Protein AF-A0A8X7C975-F1 (afdb_monomer_lite)

Foldseek 3Di:
DPDVCPVVVVVVVVVVVPDDDPVVVVVVVVVVVVVVVVVVVCVVVVVVVVVVLVVVLVVLVVVDPPVVSVCVNVVHDDDDDDDPDDDDDDDDDVCPVVVVVVDDPVRVPPPPVPD

Secondary structure (DSSP, 8-state):
--SSHHHHHHHHHHHHTS---THHHHHHHHHHHHHHHHHHHHHHHHHHHHHHHHHHHHHHHHHS-HHHHHHHHTT---PPPP-S---------TTHHHHHTTS-HHHHHHTTS--

InterPro domains:
  IPR001054 Adenylyl cyclase class-3/4/guanylyl cyclase [PF00211] (79-108)
  IPR001054 Adenylyl cyclase class-3/4/guanylyl cyclase [PS50125] (87-115)
  IPR011645 Haem NO binding associated [PF07701] (28-72)
  IPR029787 Nucleotide cyclase [G3DSA:3.30.70.1230] (74-111)
  IPR029787 Nucleotide cyclase [SSF55073] (73-109)
  IPR050401 Cyclic nucleotide synthase [PTHR11920] (20-108)

Structure (mmCIF, N/CA/C/O backbone):
data_AF-A0A8X7C975-F1
#
_entry.id   AF-A0A8X7C975-F1
#
loop_
_atom_site.group_PDB
_atom_site.id
_atom_site.type_symbol
_atom_site.label_atom_id
_atom_site.label_alt_id
_atom_site.label_comp_id
_atom_site.label_asym_id
_atom_site.label_entity_id
_atom_site.label_seq_id
_atom_site.pdbx_PDB_ins_code
_atom_site.Cartn_x
_atom_site.Cartn_y
_atom_site.Cartn_z
_atom_site.occupancy
_atom_site.B_iso_or_equiv
_atom_site.auth_seq_id
_atom_site.auth_comp_id
_atom_site.auth_asym_id
_atom_site.auth_atom_id
_atom_site.pdbx_PDB_model_num
ATOM 1 N N . MET A 1 1 ? 23.001 -15.167 -10.856 1.00 40.62 1 MET A N 1
ATOM 2 C CA . MET A 1 1 ? 23.321 -14.130 -11.862 1.00 40.62 1 MET A CA 1
ATOM 3 C C . MET A 1 1 ? 23.741 -14.805 -13.173 1.00 40.62 1 MET A C 1
ATOM 5 O O . MET A 1 1 ? 24.927 -14.958 -13.401 1.00 40.62 1 MET A O 1
ATOM 9 N N . SER A 1 2 ? 22.806 -15.340 -13.981 1.00 42.03 2 SER A N 1
ATOM 10 C CA . SER A 1 2 ? 23.174 -16.009 -15.258 1.00 42.03 2 SER A CA 1
ATOM 11 C C . SER A 1 2 ? 22.018 -16.263 -16.255 1.00 42.03 2 SER A C 1
ATOM 13 O O . SER A 1 2 ? 22.138 -17.110 -17.128 1.00 42.03 2 SER A O 1
ATOM 15 N N . ILE A 1 3 ? 20.873 -15.569 -16.146 1.00 43.75 3 ILE A N 1
ATOM 16 C CA . ILE A 1 3 ? 19.695 -15.874 -16.998 1.00 43.75 3 ILE A CA 1
ATOM 17 C C . ILE A 1 3 ? 19.377 -14.745 -18.003 1.00 43.75 3 ILE A C 1
ATOM 19 O O . ILE A 1 3 ? 18.716 -14.987 -19.008 1.00 43.75 3 ILE A O 1
ATOM 23 N N . ARG A 1 4 ? 19.908 -13.524 -17.814 1.00 56.28 4 ARG A N 1
ATOM 24 C CA . ARG A 1 4 ? 19.568 -12.359 -18.661 1.00 56.28 4 ARG A CA 1
ATOM 25 C C . ARG A 1 4 ? 20.154 -12.393 -20.082 1.00 56.28 4 ARG A C 1
ATOM 27 O O . ARG A 1 4 ? 19.538 -11.844 -20.987 1.00 56.28 4 ARG A O 1
ATOM 34 N N . TYR A 1 5 ? 21.269 -13.090 -20.316 1.00 50.78 5 TYR A N 1
ATOM 35 C CA . TYR A 1 5 ? 21.913 -13.111 -21.639 1.00 50.78 5 TYR A CA 1
ATOM 36 C C . TYR A 1 5 ? 21.148 -13.942 -22.683 1.00 50.78 5 TYR A C 1
ATOM 38 O O . TYR A 1 5 ? 21.083 -13.552 -23.844 1.00 50.78 5 TYR A O 1
ATOM 46 N N . TYR A 1 6 ? 20.489 -15.037 -22.291 1.00 49.25 6 TYR A N 1
ATOM 47 C CA . TYR A 1 6 ? 19.912 -15.990 -23.252 1.00 49.25 6 TYR A CA 1
ATOM 48 C C . TYR A 1 6 ? 18.684 -15.483 -24.022 1.00 49.25 6 TYR A C 1
ATOM 50 O O . TYR A 1 6 ? 18.356 -16.049 -25.061 1.00 49.25 6 TYR A O 1
ATOM 58 N N . LYS A 1 7 ? 18.009 -14.422 -23.557 1.00 53.06 7 LYS A N 1
ATOM 59 C CA . LYS A 1 7 ? 16.866 -13.839 -24.285 1.00 53.06 7 LYS A CA 1
ATOM 60 C C . LYS A 1 7 ? 17.274 -12.801 -25.327 1.00 53.06 7 LYS A C 1
ATOM 62 O O . LYS A 1 7 ? 16.592 -12.663 -26.335 1.00 53.06 7 LYS A O 1
ATOM 67 N N . PHE A 1 8 ? 18.369 -12.089 -25.087 1.00 53.00 8 PHE A N 1
ATOM 68 C CA . PHE A 1 8 ? 18.816 -10.994 -25.948 1.00 53.00 8 PHE A CA 1
ATOM 69 C C . PHE A 1 8 ? 19.857 -11.457 -26.980 1.00 53.00 8 PHE A C 1
ATOM 71 O O . PHE A 1 8 ? 19.875 -10.977 -28.110 1.00 53.00 8 PHE A O 1
ATOM 78 N N . PHE A 1 9 ? 20.666 -12.461 -26.620 1.00 54.94 9 PHE A N 1
ATOM 79 C CA . PHE A 1 9 ? 21.728 -13.026 -27.455 1.00 54.94 9 PHE A CA 1
ATOM 80 C C . PHE A 1 9 ? 21.271 -13.513 -28.847 1.00 54.94 9 PHE A C 1
ATOM 82 O O . PHE A 1 9 ? 21.903 -13.115 -29.822 1.00 54.94 9 PHE A O 1
ATOM 89 N N . PRO A 1 10 ? 20.176 -14.288 -29.015 1.00 59.94 10 PRO A N 1
ATOM 90 C CA . PRO A 1 10 ? 19.772 -14.747 -30.348 1.00 59.94 10 PRO A CA 1
ATOM 91 C C . PRO A 1 10 ? 19.245 -13.617 -31.249 1.00 59.94 10 PRO A C 1
ATOM 93 O O . PRO A 1 10 ? 19.490 -13.639 -32.452 1.00 59.94 10 PRO A O 1
ATOM 96 N N . PHE A 1 11 ? 18.575 -12.605 -30.684 1.00 63.41 11 PHE A N 1
ATOM 97 C CA . PHE A 1 11 ? 18.086 -11.445 -31.444 1.00 63.41 11 PHE A CA 1
ATOM 98 C C . PHE A 1 11 ? 19.246 -10.581 -31.957 1.00 63.41 11 PHE A C 1
ATOM 100 O O . PHE A 1 11 ? 19.239 -10.121 -33.096 1.00 63.41 11 PHE A O 1
ATOM 107 N N . PHE A 1 12 ? 20.276 -10.409 -31.129 1.00 59.69 12 PHE A N 1
ATOM 108 C CA . PHE A 1 12 ? 21.452 -9.614 -31.466 1.00 59.69 12 PHE A CA 1
ATOM 109 C C . PHE A 1 12 ? 22.403 -10.348 -32.428 1.00 59.69 12 PHE A C 1
ATOM 111 O O . PHE A 1 12 ? 22.952 -9.732 -33.340 1.00 59.69 12 PHE A O 1
ATOM 118 N N . SER A 1 13 ? 22.553 -11.672 -32.285 1.00 61.34 13 SER A N 1
ATOM 119 C CA . SER A 1 13 ? 23.306 -12.511 -33.231 1.00 61.34 13 SER A CA 1
ATOM 120 C C . SER A 1 13 ? 22.706 -12.502 -34.637 1.00 61.34 13 SER A C 1
ATOM 122 O O . SER A 1 13 ? 23.467 -12.486 -35.596 1.00 61.34 13 SER A O 1
ATOM 124 N N . PHE A 1 14 ? 21.375 -12.444 -34.761 1.00 64.75 14 PHE A N 1
ATOM 125 C CA . PHE A 1 14 ? 20.691 -12.343 -36.055 1.00 64.75 14 PHE A CA 1
ATOM 126 C C . PHE A 1 14 ? 21.006 -11.030 -36.793 1.00 64.75 14 PHE A C 1
ATOM 128 O O . PHE A 1 14 ? 21.216 -11.029 -38.001 1.00 64.75 14 PHE A O 1
ATOM 135 N N . PHE A 1 15 ? 21.098 -9.906 -36.075 1.00 60.66 15 PHE A N 1
ATOM 136 C CA . PHE A 1 15 ? 21.444 -8.609 -36.674 1.00 60.66 15 PHE A CA 1
ATOM 137 C C . PHE A 1 15 ? 22.928 -8.475 -37.040 1.00 60.66 15 PHE A C 1
ATOM 139 O O . PHE A 1 15 ? 23.268 -7.698 -37.929 1.00 60.66 15 PHE A O 1
ATOM 146 N N . ARG A 1 16 ? 23.812 -9.234 -36.381 1.00 62.66 16 ARG A N 1
ATOM 147 C CA . ARG A 1 16 ? 25.264 -9.202 -36.620 1.00 62.66 16 ARG A CA 1
ATOM 148 C C . ARG A 1 16 ? 25.678 -9.825 -37.958 1.00 62.66 16 ARG A C 1
ATOM 150 O O . ARG A 1 16 ? 26.779 -9.567 -38.424 1.00 62.66 16 ARG A O 1
ATOM 157 N N . GLU A 1 17 ? 24.817 -10.646 -38.556 1.00 62.53 17 GLU A N 1
ATOM 158 C CA . GLU A 1 17 ? 25.075 -11.322 -39.835 1.00 62.53 17 GLU A CA 1
ATOM 159 C C . GLU A 1 17 ? 24.902 -10.383 -41.051 1.00 62.53 17 GLU A C 1
ATOM 161 O O . GLU A 1 17 ? 25.247 -10.739 -42.175 1.00 62.53 17 GLU A O 1
ATOM 166 N N . ILE A 1 18 ? 24.438 -9.147 -40.829 1.00 61.28 18 ILE A N 1
ATOM 167 C CA . ILE A 1 18 ? 24.378 -8.079 -41.834 1.00 61.28 18 ILE A CA 1
ATOM 168 C C . ILE A 1 18 ? 25.661 -7.223 -41.710 1.00 61.28 18 ILE A C 1
ATOM 170 O O . ILE A 1 18 ? 25.741 -6.337 -40.861 1.00 61.28 18 ILE A O 1
ATOM 174 N N . GLU A 1 19 ? 26.687 -7.505 -42.527 1.00 56.94 19 GLU A N 1
ATOM 175 C CA . GLU A 1 19 ? 27.918 -6.686 -42.649 1.00 56.94 19 GLU A CA 1
ATOM 176 C C . GLU A 1 19 ? 27.600 -5.227 -43.048 1.00 56.94 19 GLU A C 1
ATOM 178 O O . GLU A 1 19 ? 26.655 -4.980 -43.792 1.00 56.94 19 GLU A O 1
ATOM 183 N N . SER A 1 20 ? 28.369 -4.180 -42.737 1.00 64.00 20 SER A N 1
ATOM 184 C CA . SER A 1 20 ? 29.475 -3.913 -41.807 1.00 64.00 20 SER A CA 1
ATOM 185 C C . SER A 1 20 ? 29.677 -2.395 -41.822 1.00 64.00 20 SER A C 1
ATOM 187 O O . SER A 1 20 ? 29.602 -1.763 -42.877 1.00 64.00 20 SER A O 1
ATOM 189 N N . GLY A 1 21 ? 30.032 -1.812 -40.681 1.00 54.97 21 GLY A N 1
ATOM 190 C CA . GLY A 1 21 ? 30.672 -0.500 -40.640 1.00 54.97 21 GLY A CA 1
ATOM 191 C C . GLY A 1 21 ? 30.180 0.335 -39.478 1.00 54.97 21 GLY A C 1
ATOM 192 O O . GLY A 1 21 ? 28.994 0.643 -39.442 1.00 54.97 21 GLY A O 1
ATOM 193 N N . ASN A 1 22 ? 31.117 0.685 -38.585 1.00 69.81 22 ASN A N 1
ATOM 194 C CA . ASN A 1 22 ? 31.172 1.694 -37.504 1.00 69.81 22 ASN A CA 1
ATOM 195 C C . ASN A 1 22 ? 29.880 2.435 -37.078 1.00 69.81 22 ASN A C 1
ATOM 197 O O . ASN A 1 22 ? 29.688 2.717 -35.900 1.00 69.81 22 ASN A O 1
ATOM 201 N N . ILE A 1 23 ? 29.004 2.779 -38.017 1.00 75.38 23 ILE A N 1
ATOM 202 C CA . ILE A 1 23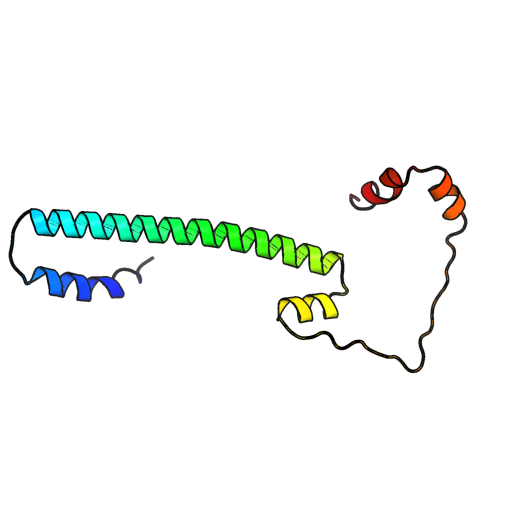 ? 27.659 3.323 -37.830 1.00 75.38 23 ILE A CA 1
ATOM 203 C C . ILE A 1 23 ? 26.729 2.319 -37.130 1.00 75.38 23 ILE A C 1
ATOM 205 O O . ILE A 1 23 ? 26.043 2.713 -36.187 1.00 75.38 23 ILE A O 1
ATOM 209 N N . LEU A 1 24 ? 26.703 1.042 -37.545 1.00 77.69 24 LEU A N 1
ATOM 210 C CA . LEU A 1 24 ? 25.835 0.039 -36.909 1.00 77.69 24 LEU A CA 1
ATOM 211 C C . LEU A 1 24 ? 26.291 -0.238 -35.476 1.00 77.69 24 LEU A C 1
ATOM 213 O O . LEU A 1 24 ? 25.466 -0.231 -34.574 1.00 77.69 24 LEU A O 1
ATOM 217 N N . ASP A 1 25 ? 27.596 -0.374 -35.241 1.00 79.06 25 ASP A N 1
ATOM 218 C CA . ASP A 1 25 ? 28.139 -0.547 -33.889 1.00 79.06 25 ASP A CA 1
ATOM 219 C C . ASP A 1 25 ? 27.839 0.664 -32.996 1.00 79.06 25 ASP A C 1
ATOM 221 O O . ASP A 1 25 ? 27.481 0.507 -31.830 1.00 79.06 25 ASP A O 1
ATOM 225 N N . ASN A 1 26 ? 27.907 1.884 -33.546 1.00 83.06 26 ASN A N 1
ATOM 226 C CA . ASN A 1 26 ? 27.508 3.088 -32.820 1.00 83.06 26 ASN A CA 1
ATOM 227 C C . ASN A 1 26 ? 26.009 3.088 -32.489 1.00 83.06 26 ASN A C 1
ATOM 229 O O . ASN A 1 26 ? 25.632 3.439 -31.372 1.00 83.06 26 ASN A O 1
ATOM 233 N N . LEU A 1 27 ? 25.155 2.680 -33.431 1.00 82.94 27 LEU A N 1
ATOM 234 C CA . LEU A 1 27 ? 23.712 2.579 -33.223 1.00 82.94 27 LEU A CA 1
ATOM 235 C C . LEU A 1 27 ? 23.368 1.498 -32.195 1.00 82.94 27 LEU A C 1
ATOM 237 O O . LEU A 1 27 ? 22.578 1.755 -31.293 1.00 82.94 27 LEU A O 1
ATOM 241 N N . LEU A 1 28 ? 23.986 0.324 -32.291 1.00 82.25 28 LEU A N 1
ATOM 242 C CA . LEU A 1 28 ? 23.799 -0.780 -31.357 1.00 82.25 28 LEU A CA 1
ATOM 243 C C . LEU A 1 28 ? 24.266 -0.396 -29.954 1.00 82.25 28 LEU A C 1
ATOM 245 O O . LEU A 1 28 ? 23.525 -0.596 -28.998 1.00 82.25 28 LEU A O 1
ATOM 249 N N . SER A 1 29 ? 25.433 0.243 -29.836 1.00 82.75 29 SER A N 1
ATOM 250 C CA . SER A 1 29 ? 25.938 0.762 -28.562 1.00 82.75 29 SER A CA 1
ATOM 251 C C . SER A 1 29 ? 24.997 1.813 -27.964 1.00 82.75 29 SER A C 1
ATOM 253 O O . SER A 1 29 ? 24.703 1.774 -26.770 1.00 82.75 29 SER A O 1
ATOM 255 N N . ARG A 1 30 ? 24.442 2.713 -28.788 1.00 85.56 30 ARG A N 1
ATOM 256 C CA . ARG A 1 30 ? 23.422 3.673 -28.337 1.00 85.56 30 ARG A CA 1
ATOM 257 C C . ARG A 1 30 ? 22.140 2.978 -27.897 1.00 85.56 30 ARG A C 1
ATOM 259 O O . ARG A 1 30 ? 21.594 3.340 -26.863 1.00 85.56 30 ARG A O 1
A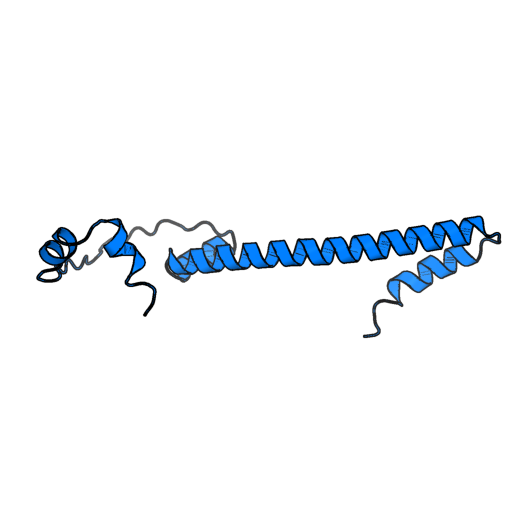TOM 266 N N . MET A 1 31 ? 21.651 1.991 -28.645 1.00 83.69 31 MET A N 1
ATOM 267 C CA . MET A 1 31 ? 20.445 1.239 -28.286 1.00 83.69 31 MET A CA 1
ATOM 268 C C . MET A 1 31 ? 20.632 0.443 -26.998 1.00 83.69 31 MET A C 1
ATOM 270 O O . MET A 1 31 ? 19.732 0.425 -26.165 1.00 83.69 31 MET A O 1
ATOM 274 N N . GLU A 1 32 ? 21.800 -0.161 -26.801 1.00 83.88 32 GLU A N 1
ATOM 275 C CA . GLU A 1 32 ? 22.161 -0.838 -25.561 1.00 83.88 32 GLU A CA 1
ATOM 276 C C . GLU A 1 32 ? 22.220 0.153 -24.392 1.00 83.88 32 GLU A C 1
ATOM 278 O O . GLU A 1 32 ? 21.657 -0.112 -23.332 1.00 83.88 32 GLU A O 1
ATOM 283 N N . GLN A 1 33 ? 22.808 1.339 -24.583 1.00 86.56 33 GLN A N 1
ATOM 284 C CA . GLN A 1 33 ? 22.769 2.404 -23.577 1.00 86.56 33 GLN A CA 1
ATOM 285 C C . GLN A 1 33 ? 21.337 2.845 -23.259 1.00 86.56 33 GLN A C 1
ATOM 287 O O . GLN A 1 33 ? 20.993 2.984 -22.089 1.00 86.56 33 GLN A O 1
ATOM 292 N N . TYR A 1 34 ? 20.480 3.030 -24.267 1.00 86.62 34 TYR A N 1
ATOM 293 C CA . TYR A 1 34 ? 19.075 3.372 -24.042 1.00 86.62 34 TYR A CA 1
ATOM 294 C C . TYR A 1 34 ? 18.325 2.266 -23.301 1.00 86.62 34 TYR A C 1
ATOM 296 O O . TYR A 1 34 ? 17.575 2.578 -22.382 1.00 86.62 34 TYR A O 1
ATOM 304 N N . ALA A 1 35 ? 18.539 0.998 -23.657 1.00 82.69 35 ALA A N 1
ATOM 305 C CA . ALA A 1 35 ? 17.914 -0.137 -22.988 1.00 82.69 35 ALA A CA 1
ATOM 306 C C . ALA A 1 35 ? 18.324 -0.211 -21.509 1.00 82.69 35 ALA A C 1
ATOM 308 O O . ALA A 1 35 ? 17.454 -0.303 -20.649 1.00 82.69 35 ALA A O 1
ATOM 309 N N . ASN A 1 36 ? 19.621 -0.078 -21.212 1.00 84.31 36 ASN A N 1
ATOM 310 C CA . ASN A 1 36 ? 20.132 -0.075 -19.839 1.00 84.31 36 ASN A CA 1
ATOM 311 C C . ASN A 1 36 ? 19.622 1.128 -19.031 1.00 84.31 36 ASN A C 1
ATOM 313 O O . ASN A 1 36 ? 19.185 0.974 -17.893 1.00 84.31 36 ASN A O 1
ATOM 317 N N . ASN A 1 37 ? 19.634 2.328 -19.618 1.00 89.31 37 ASN A N 1
ATOM 318 C CA . ASN A 1 37 ? 19.126 3.529 -18.954 1.00 89.31 37 ASN A CA 1
ATOM 319 C C . ASN A 1 37 ? 17.622 3.424 -18.677 1.00 89.31 37 ASN A C 1
ATOM 321 O O . ASN A 1 37 ? 17.159 3.845 -17.621 1.00 89.31 37 ASN A O 1
ATOM 325 N N . LEU A 1 38 ? 16.856 2.861 -19.614 1.00 88.06 38 LEU A N 1
ATOM 326 C CA . LEU A 1 38 ? 15.422 2.664 -19.444 1.00 88.06 38 LEU A CA 1
ATOM 327 C C . LEU A 1 38 ? 15.131 1.599 -18.382 1.00 88.06 38 LEU A C 1
ATOM 329 O O . LEU A 1 38 ? 14.233 1.806 -17.575 1.00 88.06 38 LEU A O 1
ATOM 333 N N . GLU A 1 39 ? 15.896 0.504 -18.346 1.00 87.19 39 GLU A N 1
ATOM 334 C CA . GLU A 1 39 ? 15.794 -0.515 -17.292 1.00 87.19 39 GLU A CA 1
ATOM 335 C C . GLU A 1 39 ? 16.073 0.109 -15.920 1.00 87.19 39 GLU A C 1
ATOM 337 O O . GLU A 1 39 ? 15.237 -0.003 -15.027 1.00 87.19 39 GLU A O 1
ATOM 342 N N . SER A 1 40 ? 17.163 0.872 -15.787 1.00 88.25 40 SER A N 1
ATOM 343 C CA . SER A 1 40 ? 17.496 1.579 -14.545 1.00 88.25 40 SER A CA 1
ATOM 344 C C . SER A 1 40 ? 16.402 2.563 -14.122 1.00 88.25 40 SER A C 1
ATOM 346 O O . SER A 1 40 ? 16.068 2.638 -12.942 1.00 88.25 40 SER A O 1
ATOM 348 N N . LEU A 1 41 ? 15.825 3.307 -15.070 1.00 89.88 41 LEU A N 1
ATOM 349 C CA . LEU A 1 41 ? 14.742 4.248 -14.785 1.00 89.88 41 LEU A CA 1
ATOM 350 C C . LEU A 1 41 ? 13.458 3.524 -14.362 1.00 89.88 41 LEU A C 1
ATOM 352 O O . LEU A 1 41 ? 12.753 3.982 -13.467 1.00 89.88 41 LEU A O 1
ATOM 356 N N . VAL A 1 42 ? 13.133 2.395 -14.993 1.00 92.00 42 VAL A N 1
ATOM 357 C CA . VAL A 1 42 ? 11.980 1.575 -14.605 1.00 92.00 42 VAL A CA 1
ATOM 358 C C . VAL A 1 42 ? 12.184 0.994 -13.209 1.00 92.00 42 VAL A C 1
ATOM 360 O O . VAL A 1 42 ? 11.244 1.022 -12.417 1.00 92.00 42 VAL A O 1
ATOM 363 N N . GLU A 1 43 ? 13.383 0.506 -12.886 1.00 88.88 43 GLU A N 1
ATOM 364 C CA . GLU A 1 43 ? 13.716 0.003 -11.550 1.00 88.88 43 GLU A CA 1
ATOM 365 C C . GLU A 1 43 ? 13.539 1.090 -10.480 1.00 88.88 43 GLU A C 1
ATOM 367 O O . GLU A 1 43 ? 12.833 0.857 -9.498 1.00 88.88 43 GLU A O 1
ATOM 372 N N . GLU A 1 44 ? 14.083 2.291 -10.702 1.00 89.94 44 GLU A N 1
ATOM 373 C CA . GLU A 1 44 ? 13.947 3.440 -9.794 1.00 89.94 44 GLU A CA 1
ATOM 374 C C . GLU A 1 44 ? 12.474 3.814 -9.569 1.00 89.94 44 GLU A C 1
ATOM 376 O O . GLU A 1 44 ? 11.983 3.830 -8.440 1.00 89.94 44 GLU A O 1
ATOM 381 N N . ARG A 1 45 ? 11.717 4.021 -10.653 1.00 87.94 45 ARG A N 1
ATOM 382 C CA . ARG A 1 45 ? 10.297 4.399 -10.569 1.00 87.94 45 ARG A CA 1
ATOM 383 C C . ARG A 1 45 ? 9.438 3.320 -9.922 1.00 87.94 45 ARG A C 1
ATOM 385 O O . ARG A 1 45 ? 8.469 3.632 -9.230 1.00 87.94 45 ARG A O 1
ATOM 392 N N . THR A 1 46 ? 9.769 2.053 -10.157 1.00 89.56 46 THR A N 1
ATOM 393 C CA . THR A 1 46 ? 9.066 0.928 -9.534 1.00 89.56 46 THR A CA 1
ATOM 394 C C . THR A 1 46 ? 9.364 0.872 -8.038 1.00 89.56 46 THR A C 1
ATOM 396 O O . THR A 1 46 ? 8.450 0.600 -7.262 1.00 89.56 46 THR A O 1
ATOM 399 N N . ALA A 1 47 ? 10.597 1.166 -7.617 1.00 90.62 47 ALA A N 1
ATOM 400 C CA . ALA A 1 47 ? 10.960 1.230 -6.206 1.00 90.62 47 ALA A CA 1
ATOM 401 C C . ALA A 1 47 ? 10.179 2.330 -5.466 1.00 90.62 47 ALA A C 1
ATOM 403 O O . ALA A 1 47 ? 9.542 2.033 -4.453 1.00 90.62 47 ALA A O 1
ATOM 404 N N . ASP A 1 48 ? 10.128 3.546 -6.020 1.00 88.88 48 ASP A N 1
ATOM 405 C CA . ASP A 1 48 ? 9.359 4.664 -5.450 1.00 88.88 48 ASP A CA 1
ATOM 406 C C . ASP A 1 48 ? 7.871 4.317 -5.314 1.00 88.88 48 ASP A C 1
ATOM 408 O O . ASP A 1 48 ? 7.251 4.508 -4.264 1.00 88.88 48 ASP A O 1
ATOM 412 N N . TYR A 1 49 ? 7.289 3.749 -6.375 1.00 89.56 49 TYR A N 1
ATOM 413 C CA . TYR A 1 49 ? 5.893 3.323 -6.375 1.00 89.56 49 TYR A CA 1
ATOM 414 C C . TYR A 1 49 ? 5.613 2.266 -5.299 1.00 89.56 49 TYR A C 1
ATOM 416 O O . TYR A 1 49 ? 4.594 2.336 -4.607 1.00 89.56 49 TYR A O 1
ATOM 424 N N . LEU A 1 50 ? 6.504 1.282 -5.143 1.00 90.44 50 LEU A N 1
ATOM 425 C CA . LEU A 1 50 ? 6.363 0.238 -4.129 1.00 90.44 50 LEU A CA 1
ATOM 426 C C . LEU A 1 50 ? 6.457 0.806 -2.712 1.00 90.44 50 LEU A C 1
ATOM 428 O O . LEU A 1 50 ? 5.723 0.355 -1.829 1.00 90.44 50 LEU A O 1
ATOM 432 N N . GLU A 1 51 ? 7.318 1.796 -2.485 1.00 92.12 51 GLU A N 1
ATOM 433 C CA . GLU A 1 51 ? 7.423 2.444 -1.184 1.00 92.12 51 GLU A CA 1
ATOM 434 C C . GLU A 1 51 ? 6.144 3.211 -0.825 1.00 92.12 51 GLU A C 1
ATOM 436 O O . GLU A 1 51 ? 5.610 3.033 0.276 1.00 92.12 51 GLU A O 1
ATOM 441 N N . GLU A 1 52 ? 5.613 4.009 -1.751 1.00 87.31 52 GLU A N 1
ATOM 442 C CA . GLU A 1 52 ? 4.365 4.749 -1.541 1.00 87.31 52 GLU A CA 1
ATOM 443 C C . GLU A 1 52 ? 3.167 3.812 -1.365 1.00 87.31 52 GLU A C 1
ATOM 445 O O . GLU A 1 52 ? 2.358 3.990 -0.450 1.00 87.31 52 GLU A O 1
ATOM 450 N N . LYS A 1 53 ? 3.097 2.735 -2.155 1.00 88.12 53 LYS A N 1
ATOM 451 C CA . LYS A 1 53 ? 2.096 1.681 -1.969 1.00 88.12 53 LYS A CA 1
ATOM 452 C C . LYS A 1 53 ? 2.174 1.084 -0.561 1.00 88.12 53 LYS A C 1
ATOM 454 O O . LYS A 1 53 ? 1.151 0.959 0.107 1.00 88.12 53 LYS A O 1
ATOM 459 N N . ARG A 1 54 ? 3.377 0.766 -0.074 1.00 89.06 54 ARG A N 1
ATOM 460 C CA . ARG A 1 54 ? 3.579 0.213 1.275 1.00 89.06 54 ARG A CA 1
ATOM 461 C C . ARG A 1 54 ? 3.132 1.194 2.362 1.00 89.06 54 ARG A C 1
ATOM 463 O O . ARG A 1 54 ? 2.535 0.776 3.354 1.00 89.06 54 ARG A O 1
ATOM 470 N N . LYS A 1 55 ? 3.416 2.492 2.208 1.00 89.00 55 LYS A N 1
ATOM 471 C CA . LYS A 1 55 ? 2.948 3.534 3.142 1.00 89.00 55 LYS A CA 1
ATOM 472 C C . LYS A 1 55 ? 1.420 3.591 3.176 1.00 89.00 55 LYS A C 1
ATOM 474 O O . LYS A 1 55 ? 0.847 3.579 4.264 1.00 89.00 55 LYS A O 1
ATOM 479 N N . ALA A 1 56 ? 0.776 3.575 2.010 1.00 85.31 56 ALA A N 1
ATOM 480 C CA . ALA A 1 56 ? -0.680 3.578 1.897 1.00 85.31 56 ALA A CA 1
ATOM 481 C C . ALA A 1 56 ? -1.322 2.335 2.541 1.00 85.31 56 ALA A C 1
ATOM 483 O O . ALA A 1 56 ? -2.276 2.463 3.308 1.00 85.31 56 ALA A O 1
ATOM 484 N N . GLU A 1 57 ? -0.775 1.141 2.298 1.00 87.75 57 GLU A N 1
ATOM 485 C CA . GLU A 1 57 ? -1.263 -0.106 2.901 1.00 87.75 57 GLU A CA 1
ATOM 486 C C . GLU A 1 57 ? -1.121 -0.100 4.430 1.00 87.75 57 GLU A C 1
ATOM 488 O O . GLU A 1 57 ? -2.056 -0.469 5.140 1.00 87.75 57 GLU A O 1
ATOM 493 N N . ASN A 1 58 ? 0.014 0.368 4.959 1.00 87.25 58 ASN A N 1
ATOM 494 C CA . ASN A 1 58 ? 0.221 0.474 6.405 1.00 87.25 58 ASN A CA 1
ATOM 495 C C . ASN A 1 58 ? -0.766 1.437 7.064 1.00 87.25 58 ASN A C 1
ATOM 497 O O . ASN A 1 58 ? -1.329 1.113 8.108 1.00 87.25 58 ASN A O 1
ATOM 501 N N . LEU A 1 59 ? -0.993 2.600 6.450 1.00 87.00 59 LEU A N 1
ATOM 502 C CA . LEU A 1 59 ? -1.976 3.560 6.939 1.00 87.00 59 LEU A CA 1
ATOM 503 C C . LEU A 1 59 ? -3.381 2.944 6.956 1.00 87.00 59 LEU A C 1
ATOM 505 O O . LEU A 1 59 ? -4.121 3.102 7.924 1.00 87.00 59 LEU A O 1
ATOM 509 N N . LEU A 1 60 ? -3.734 2.175 5.926 1.00 86.06 60 LEU A N 1
ATOM 510 C CA . LEU A 1 60 ? -5.023 1.497 5.863 1.00 86.06 60 LEU A CA 1
ATOM 511 C C . LEU A 1 60 ? -5.213 0.490 7.010 1.00 86.06 60 LEU A C 1
ATOM 513 O O . LEU A 1 60 ? -6.296 0.427 7.588 1.00 86.06 60 LEU A O 1
ATOM 517 N N . TYR A 1 61 ? -4.165 -0.252 7.381 1.00 84.38 61 TYR A N 1
ATOM 518 C CA . TYR A 1 61 ? -4.195 -1.157 8.536 1.00 84.38 61 TYR A CA 1
ATOM 519 C C . TYR A 1 61 ? -4.281 -0.439 9.890 1.00 84.38 61 TYR A C 1
ATOM 521 O O . TYR A 1 61 ? -4.715 -1.053 10.863 1.00 84.38 61 TYR A O 1
ATOM 529 N N . GLN A 1 62 ? -3.856 0.825 9.974 1.00 84.25 62 GLN A N 1
ATOM 530 C CA . GLN A 1 62 ? -4.000 1.643 11.183 1.00 84.25 62 GLN A CA 1
ATOM 531 C C . GLN A 1 62 ? -5.407 2.236 11.314 1.00 84.25 62 GLN A C 1
ATOM 533 O O . GLN A 1 62 ? -5.901 2.394 12.427 1.00 84.25 62 GLN A O 1
ATOM 538 N N . LEU A 1 63 ? 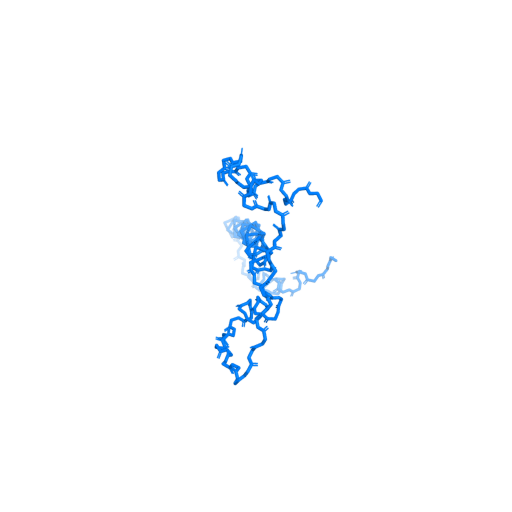-6.048 2.563 10.188 1.00 83.50 63 LEU A N 1
ATOM 539 C CA . LEU A 1 63 ? -7.364 3.206 10.165 1.00 83.50 63 LEU A CA 1
ATOM 540 C C . LEU A 1 63 ? -8.529 2.215 10.219 1.00 83.50 63 LEU A C 1
ATOM 542 O O . LEU A 1 63 ? -9.592 2.552 10.736 1.00 83.50 63 LEU A O 1
ATOM 546 N N . LEU A 1 64 ? -8.361 1.016 9.659 1.00 84.00 64 LEU A N 1
ATOM 547 C CA . LEU A 1 64 ? -9.440 0.045 9.501 1.00 84.00 64 LEU A CA 1
ATOM 548 C C . LEU A 1 64 ? -9.097 -1.293 10.163 1.00 84.00 64 LEU A C 1
ATOM 550 O O . LEU A 1 64 ? -7.934 -1.707 10.166 1.00 84.00 64 LEU A O 1
ATOM 554 N N . PRO A 1 65 ? -10.107 -2.036 10.660 1.00 84.88 65 PRO A N 1
ATOM 555 C CA . PRO A 1 65 ? -9.917 -3.416 11.084 1.00 84.88 65 PRO A CA 1
ATOM 556 C C . PRO A 1 65 ? -9.241 -4.236 9.981 1.00 84.88 65 PRO A C 1
ATOM 558 O O . PRO A 1 65 ? -9.573 -4.093 8.801 1.00 84.88 65 PRO A O 1
ATOM 561 N N . LYS A 1 66 ? -8.325 -5.137 10.361 1.00 80.38 66 LYS A N 1
ATOM 562 C CA . LYS A 1 66 ? -7.518 -5.926 9.410 1.00 80.38 66 LYS A CA 1
ATOM 563 C C . LYS A 1 66 ? -8.356 -6.609 8.324 1.00 80.38 66 LYS A C 1
ATOM 565 O O . LYS A 1 66 ? -7.946 -6.624 7.169 1.00 80.38 66 LYS A O 1
ATOM 570 N N . SER A 1 67 ? -9.533 -7.131 8.676 1.00 83.06 67 SER A N 1
ATOM 571 C CA . SER A 1 67 ? -10.454 -7.779 7.733 1.00 83.06 67 SER A CA 1
ATOM 572 C C . SER A 1 67 ? -10.937 -6.838 6.626 1.00 83.06 67 SER A C 1
ATOM 574 O O . SER A 1 67 ? -11.027 -7.251 5.471 1.00 83.06 67 SER A O 1
ATOM 576 N N . VAL A 1 68 ? -11.223 -5.579 6.961 1.00 83.12 68 VAL A N 1
ATOM 577 C CA . VAL A 1 68 ? -11.702 -4.548 6.032 1.00 83.12 68 VAL A CA 1
ATOM 578 C C . VAL A 1 68 ? -10.539 -4.003 5.203 1.00 83.12 68 VAL A C 1
ATOM 580 O O . VAL A 1 68 ? -10.634 -3.941 3.978 1.00 83.12 68 VAL A O 1
ATOM 583 N N . ALA A 1 69 ? -9.410 -3.689 5.848 1.00 85.38 69 ALA A N 1
ATOM 584 C CA . ALA A 1 69 ? -8.203 -3.208 5.177 1.00 85.38 69 ALA A CA 1
ATOM 585 C C . ALA A 1 69 ? -7.707 -4.204 4.116 1.00 85.38 69 ALA A C 1
ATOM 587 O O . ALA A 1 69 ? -7.475 -3.829 2.969 1.00 85.38 69 ALA A O 1
ATOM 588 N N . SER A 1 70 ? -7.620 -5.496 4.458 1.00 84.25 70 SER A N 1
ATOM 589 C CA . SER A 1 70 ? -7.210 -6.525 3.501 1.00 84.25 70 SER A CA 1
ATOM 590 C C . SER A 1 70 ? -8.179 -6.639 2.324 1.00 84.25 70 SER A C 1
ATOM 592 O O . SER A 1 70 ? -7.723 -6.795 1.196 1.00 84.25 70 SER A O 1
ATOM 594 N N . GLN A 1 71 ? -9.493 -6.530 2.529 1.00 84.56 71 GLN A N 1
ATOM 595 C CA . GLN A 1 71 ? -10.452 -6.566 1.417 1.00 84.56 71 GLN A CA 1
ATOM 596 C C . GLN A 1 71 ? -10.249 -5.399 0.445 1.00 84.56 71 GLN A C 1
ATOM 598 O O . GLN A 1 71 ? -10.179 -5.624 -0.764 1.00 84.56 71 GLN A O 1
ATOM 603 N N . LEU A 1 72 ? -10.063 -4.187 0.972 1.00 83.19 72 LEU A N 1
ATOM 604 C CA . LEU A 1 72 ? -9.813 -2.988 0.173 1.00 83.19 72 LEU A CA 1
ATOM 605 C C . LEU A 1 72 ? -8.481 -3.057 -0.592 1.00 83.19 72 LEU A C 1
ATOM 607 O O . LEU A 1 72 ? -8.450 -2.714 -1.771 1.00 83.19 72 LEU A O 1
ATOM 611 N N . ILE A 1 73 ? -7.406 -3.573 0.021 1.00 84.31 73 ILE A N 1
ATOM 612 C CA . ILE A 1 73 ? -6.100 -3.771 -0.649 1.00 84.31 73 ILE A CA 1
ATOM 613 C C . ILE A 1 73 ? -6.222 -4.723 -1.844 1.00 84.31 73 ILE A C 1
ATOM 615 O O . ILE A 1 73 ? -5.587 -4.517 -2.875 1.00 84.31 73 ILE A O 1
ATOM 619 N N . HIS A 1 74 ? -7.067 -5.751 -1.733 1.00 86.00 74 HIS A N 1
ATOM 620 C CA . HIS A 1 74 ? -7.326 -6.698 -2.820 1.00 86.00 74 HIS A CA 1
ATOM 621 C C . HIS A 1 74 ? -8.361 -6.186 -3.841 1.00 86.00 74 HIS A C 1
ATOM 623 O O . HIS A 1 74 ? -8.786 -6.954 -4.703 1.00 86.00 74 HIS A O 1
ATOM 629 N N . GLY A 1 75 ? -8.799 -4.924 -3.743 1.00 81.25 75 GLY A N 1
ATOM 630 C CA . GLY A 1 75 ? -9.790 -4.329 -4.642 1.00 81.25 75 GLY A CA 1
ATOM 631 C C . GLY A 1 75 ? -11.199 -4.914 -4.499 1.00 81.25 75 GLY A C 1
ATOM 632 O O . GLY A 1 75 ? -12.014 -4.778 -5.410 1.00 81.25 75 GLY A O 1
ATOM 633 N N . LYS A 1 76 ? -11.498 -5.595 -3.385 1.00 82.75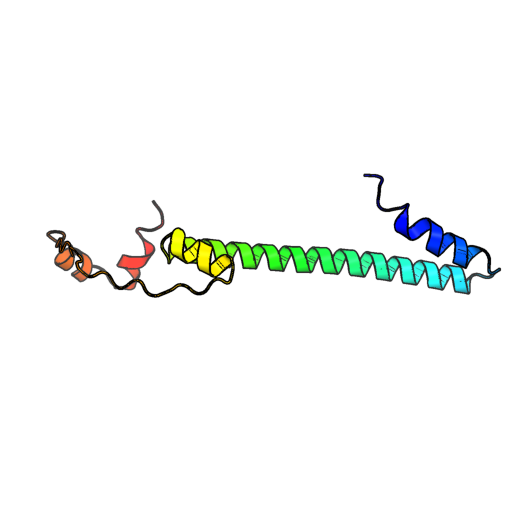 76 LYS A N 1
ATOM 634 C CA . LYS A 1 76 ? -12.828 -6.153 -3.120 1.00 82.75 76 LYS A CA 1
ATOM 635 C C . LYS A 1 76 ? -13.736 -5.075 -2.538 1.00 82.75 76 LYS A C 1
ATOM 637 O O . LYS A 1 76 ? -13.322 -4.295 -1.681 1.00 82.75 76 LYS A O 1
ATOM 642 N N . SER A 1 77 ? -14.994 -5.061 -2.971 1.00 74.44 77 SER A N 1
ATOM 643 C CA . SER A 1 77 ? -16.024 -4.225 -2.358 1.00 74.44 77 SER A CA 1
ATOM 644 C C . SER A 1 77 ? -16.300 -4.707 -0.936 1.00 74.44 77 SER A C 1
ATOM 646 O O . SER A 1 77 ? -16.647 -5.872 -0.741 1.00 74.44 77 SER A O 1
ATOM 648 N N . VAL A 1 78 ? -16.184 -3.813 0.043 1.00 73.31 78 VAL A N 1
ATOM 649 C CA . VAL A 1 78 ? -16.595 -4.091 1.421 1.00 73.31 78 VAL A CA 1
ATOM 650 C C . VAL A 1 78 ? -18.111 -3.946 1.489 1.00 73.31 78 VAL A C 1
ATOM 652 O O . VAL A 1 78 ? -18.642 -2.851 1.304 1.00 73.31 78 VAL A O 1
ATOM 655 N N . THR A 1 79 ? -18.822 -5.046 1.717 1.00 70.44 79 THR A N 1
ATOM 656 C CA . THR A 1 79 ? -20.259 -5.006 1.998 1.00 70.44 79 THR A CA 1
ATOM 657 C C . THR A 1 79 ? -20.478 -4.439 3.392 1.00 70.44 79 THR A C 1
ATOM 659 O O . THR A 1 79 ? -19.873 -4.918 4.348 1.00 70.44 79 THR A O 1
ATOM 662 N N . ALA A 1 80 ? -21.338 -3.428 3.512 1.00 66.94 80 ALA A N 1
ATOM 663 C CA . ALA A 1 80 ? -21.775 -2.948 4.816 1.00 66.94 80 ALA A CA 1
ATOM 664 C C . ALA A 1 80 ? -22.500 -4.090 5.543 1.00 66.94 80 ALA A C 1
ATOM 666 O O . ALA A 1 80 ? -23.505 -4.604 5.051 1.00 66.94 80 ALA A O 1
ATOM 667 N N . GLU A 1 81 ? -21.962 -4.514 6.683 1.00 67.25 81 GLU A N 1
ATOM 668 C CA . GLU A 1 81 ? -22.578 -5.544 7.512 1.00 67.25 81 GLU A CA 1
ATOM 669 C C . GLU A 1 81 ? -23.668 -4.895 8.375 1.00 67.25 81 GLU A C 1
ATOM 671 O O . GLU A 1 81 ? -23.395 -4.007 9.184 1.00 67.25 81 GLU A O 1
ATOM 676 N N . ALA A 1 82 ? -24.916 -5.320 8.173 1.00 64.25 82 ALA A N 1
ATOM 677 C CA . ALA A 1 82 ? -26.024 -5.009 9.064 1.00 64.25 82 ALA A CA 1
ATOM 678 C C . ALA A 1 82 ? -26.175 -6.169 10.053 1.00 64.25 82 ALA A C 1
ATOM 680 O O . ALA A 1 82 ? -26.308 -7.321 9.646 1.00 64.25 82 ALA A O 1
ATOM 681 N N . PHE A 1 83 ? -26.129 -5.866 11.346 1.00 73.25 83 PHE A N 1
ATOM 682 C CA . PHE A 1 83 ? -26.271 -6.856 12.409 1.00 73.25 83 PHE A CA 1
ATOM 683 C C . PHE A 1 83 ? -27.641 -6.680 13.073 1.00 73.25 83 PHE A C 1
ATOM 685 O O . PHE A 1 83 ? -27.942 -5.592 13.561 1.00 73.25 83 PHE A O 1
ATOM 692 N N . ASP A 1 84 ? -28.446 -7.748 13.127 1.00 75.69 84 ASP A N 1
ATOM 693 C CA . ASP A 1 84 ? 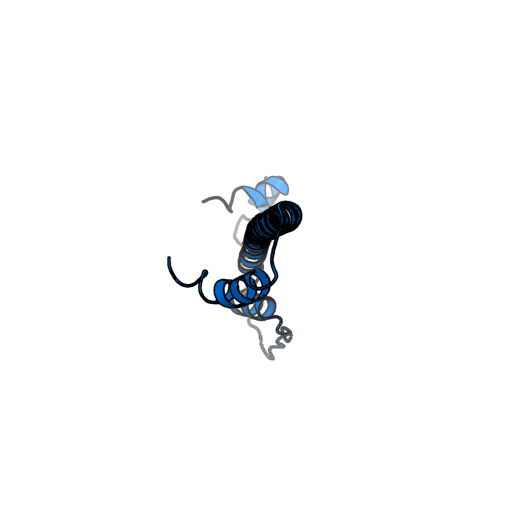-29.801 -7.734 13.719 1.00 75.69 84 ASP A CA 1
ATOM 694 C C . ASP A 1 84 ? -29.804 -7.421 15.227 1.00 75.69 84 ASP A C 1
ATOM 696 O O . ASP A 1 84 ? -30.811 -6.987 15.786 1.00 75.69 84 ASP A O 1
ATOM 700 N N . GLY A 1 85 ? -28.665 -7.607 15.898 1.00 70.31 85 GLY A N 1
ATOM 701 C CA . GLY A 1 85 ? -28.466 -7.238 17.292 1.00 70.31 85 GLY A CA 1
ATOM 702 C C . GLY A 1 85 ? -27.003 -6.914 17.561 1.00 70.31 85 GLY A C 1
ATOM 703 O O . GLY A 1 85 ? -26.138 -7.777 17.436 1.00 70.31 85 GLY A O 1
ATOM 704 N N . VAL A 1 86 ? -26.729 -5.671 17.955 1.00 71.19 86 VAL A N 1
ATOM 705 C CA . VAL A 1 86 ? -25.404 -5.235 18.413 1.00 71.19 86 VAL A CA 1
ATOM 706 C C . VAL A 1 86 ? -25.462 -4.893 19.895 1.00 71.19 86 VAL A C 1
ATOM 708 O O . VAL A 1 86 ? -26.376 -4.213 20.357 1.00 71.19 86 VAL A O 1
ATOM 711 N N . THR A 1 87 ? -24.476 -5.352 20.661 1.00 74.31 87 THR A N 1
ATOM 712 C CA . THR A 1 87 ? -24.263 -4.880 22.032 1.00 74.31 87 THR A CA 1
ATOM 713 C C . THR A 1 87 ? -23.266 -3.731 21.980 1.00 74.31 87 THR A C 1
ATOM 715 O O . THR A 1 87 ? -22.082 -3.944 21.735 1.00 74.31 87 THR A O 1
ATOM 718 N N . ILE A 1 88 ? -23.745 -2.504 22.185 1.00 72.81 88 ILE A N 1
ATOM 719 C CA . ILE A 1 88 ? -22.885 -1.322 22.274 1.00 72.81 88 ILE A CA 1
ATOM 720 C C . ILE A 1 88 ? -22.481 -1.146 23.736 1.00 72.81 88 ILE A C 1
ATOM 722 O O . ILE A 1 88 ? -23.330 -0.945 24.604 1.00 72.81 88 ILE A O 1
ATOM 726 N N . TYR A 1 89 ? -21.182 -1.237 24.011 1.00 72.00 89 TYR A N 1
ATOM 727 C CA . TYR A 1 89 ? -20.631 -0.984 25.336 1.00 72.00 89 TYR A CA 1
ATOM 728 C C . TYR A 1 89 ? -20.237 0.489 25.457 1.00 72.00 89 TYR A C 1
ATOM 730 O O . TYR A 1 89 ? -19.278 0.939 24.832 1.00 72.00 89 TYR A O 1
ATOM 738 N N . PHE A 1 90 ? -20.987 1.242 26.261 1.00 64.06 90 PHE A N 1
ATOM 739 C CA . PHE A 1 90 ? -20.646 2.615 26.617 1.00 64.06 90 PHE A CA 1
ATOM 740 C C . PHE A 1 90 ? -19.874 2.611 27.934 1.00 64.06 90 PHE A C 1
ATOM 742 O O . PHE A 1 90 ? -20.469 2.589 29.010 1.00 64.06 90 PHE A O 1
ATOM 749 N N . SER A 1 91 ? -18.545 2.630 27.857 1.00 56.66 91 SER A N 1
ATOM 750 C CA . SER A 1 91 ? -17.710 2.979 29.006 1.00 56.66 91 SER A CA 1
ATOM 751 C C . SER A 1 91 ? -17.309 4.437 28.927 1.00 56.66 91 SER A C 1
ATOM 753 O O . SER A 1 91 ? -16.542 4.818 28.041 1.00 56.66 91 SER A O 1
ATOM 755 N N . ASP A 1 92 ? -17.784 5.224 29.887 1.00 68.88 92 ASP A N 1
ATOM 756 C CA . ASP A 1 92 ? -17.129 6.478 30.226 1.00 68.88 92 ASP A CA 1
ATOM 757 C C . ASP A 1 92 ? -15.853 6.158 31.012 1.00 68.88 92 ASP A C 1
ATOM 759 O O . ASP A 1 92 ? -15.861 5.377 31.968 1.00 68.88 92 ASP A O 1
ATOM 763 N N . ILE A 1 93 ? -14.738 6.737 30.587 1.00 67.25 93 ILE A N 1
ATOM 764 C CA . ILE A 1 93 ? -13.505 6.678 31.359 1.00 67.25 93 ILE A CA 1
ATOM 765 C C . ILE A 1 93 ? -13.626 7.803 32.379 1.00 67.25 93 ILE A C 1
ATOM 767 O O . ILE A 1 93 ? -13.559 8.977 32.017 1.00 67.25 93 ILE A O 1
ATOM 771 N N . VAL A 1 94 ? -13.799 7.451 33.653 1.00 62.84 94 VAL A N 1
ATOM 772 C CA . VAL A 1 94 ? -13.925 8.434 34.737 1.00 62.84 94 VAL A CA 1
ATOM 773 C C . VAL A 1 94 ? -12.749 9.415 34.671 1.00 62.84 94 VAL A C 1
ATOM 775 O O . VAL A 1 94 ? -11.592 9.035 34.840 1.00 62.84 94 VAL A O 1
ATOM 778 N N . GLY A 1 95 ? -13.054 10.683 34.387 1.00 62.34 95 GLY A N 1
ATOM 779 C CA . GLY A 1 95 ? -12.065 11.757 34.276 1.00 62.34 95 GLY A CA 1
ATOM 780 C C . GLY A 1 95 ? -11.518 12.025 32.870 1.00 62.34 95 GLY A C 1
ATOM 781 O O . GLY A 1 95 ? -10.759 12.978 32.721 1.00 62.34 95 GLY A O 1
ATOM 782 N N . PHE A 1 96 ? -11.916 11.283 31.828 1.00 69.00 96 PHE A N 1
ATOM 783 C CA . PHE A 1 96 ? -11.497 11.566 30.447 1.00 69.00 96 PHE A CA 1
ATOM 784 C C . PHE A 1 96 ? -11.993 12.928 29.974 1.00 69.00 96 PHE A C 1
ATOM 786 O O . PHE A 1 96 ? -11.190 13.699 29.471 1.00 69.00 96 PHE A O 1
ATOM 793 N N . THR A 1 97 ? -13.252 13.278 30.250 1.00 70.81 97 THR A N 1
ATOM 794 C CA . THR A 1 97 ? -13.806 14.613 29.960 1.00 70.81 97 THR A CA 1
ATOM 795 C C . THR A 1 97 ? -13.021 15.727 30.659 1.00 70.81 97 THR A C 1
ATOM 797 O O . THR A 1 97 ? -12.746 16.770 30.069 1.00 70.81 97 THR A O 1
ATOM 800 N N . SER A 1 98 ? -12.612 15.506 31.913 1.00 68.50 98 SER A N 1
ATOM 801 C CA . SER A 1 98 ? -11.832 16.476 32.692 1.00 68.50 98 SER A CA 1
ATOM 802 C C . SER A 1 98 ? -10.379 16.584 32.222 1.00 68.50 98 SER A C 1
ATOM 804 O O . SER A 1 98 ? -9.818 17.677 32.255 1.00 68.50 98 SER A O 1
ATOM 806 N N . LEU A 1 99 ? -9.779 15.477 31.774 1.00 64.38 99 LEU A N 1
ATOM 807 C CA . LEU A 1 99 ? -8.434 15.429 31.196 1.00 64.38 99 LEU A CA 1
ATOM 808 C C . LEU A 1 99 ? -8.407 16.052 29.794 1.00 64.38 99 LEU A C 1
ATOM 810 O O . LEU A 1 99 ? -7.534 16.862 29.504 1.00 64.38 99 LEU A O 1
ATOM 814 N N . SER A 1 100 ? -9.390 15.747 28.944 1.00 66.62 100 SER A N 1
ATOM 815 C CA . SER A 1 100 ? -9.500 16.307 27.595 1.00 66.62 100 SER A CA 1
ATOM 816 C C . SER A 1 100 ? -9.825 17.797 27.607 1.00 66.62 100 SER A C 1
ATOM 818 O O . SER A 1 100 ? -9.406 18.510 26.705 1.00 66.62 100 SER A O 1
ATOM 820 N N . ALA A 1 101 ? -10.534 18.286 28.630 1.00 68.75 101 ALA A N 1
ATOM 821 C CA . ALA A 1 101 ? -10.810 19.713 28.799 1.00 68.75 101 ALA A CA 1
ATOM 822 C C . ALA A 1 101 ? -9.556 20.539 29.152 1.00 68.75 101 ALA A C 1
ATOM 824 O O . ALA A 1 101 ? -9.550 21.750 28.947 1.00 68.75 101 ALA A O 1
ATOM 825 N N . GLN A 1 102 ? -8.503 19.903 29.677 1.00 68.25 102 GLN A N 1
ATOM 826 C CA . GLN A 1 102 ? -7.238 20.559 30.037 1.00 68.25 102 GLN A CA 1
ATOM 827 C C . GLN A 1 102 ? -6.203 20.525 28.905 1.00 68.25 102 GLN A C 1
ATOM 829 O O . GLN A 1 102 ? -5.175 21.193 28.991 1.00 68.25 102 GLN A O 1
ATOM 834 N N . SER A 1 103 ? -6.455 19.760 27.841 1.00 60.47 103 SER A N 1
ATOM 835 C CA . SER A 1 103 ? -5.548 19.606 26.705 1.00 60.47 103 SER A CA 1
ATOM 836 C C . SER A 1 103 ? -6.102 20.311 25.471 1.00 60.47 103 SER A C 1
ATOM 838 O O . SER A 1 103 ? -7.292 20.241 25.172 1.00 60.47 103 SER A O 1
ATOM 840 N N . THR A 1 104 ? -5.234 20.976 24.706 1.00 64.94 104 THR A N 1
ATOM 841 C CA . THR A 1 104 ? -5.645 21.470 23.385 1.00 64.94 104 THR A CA 1
ATOM 842 C C . THR A 1 104 ? -5.927 20.276 22.460 1.00 64.94 104 THR A C 1
ATOM 844 O O . THR A 1 104 ? -5.269 19.242 22.598 1.00 64.94 104 THR A O 1
ATOM 847 N N . PRO A 1 105 ? -6.859 2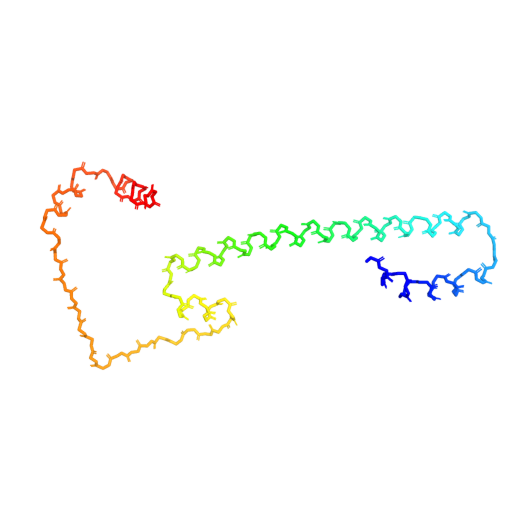0.383 21.492 1.00 58.56 105 PRO A N 1
ATOM 848 C CA . PRO A 1 105 ? -7.197 19.280 20.582 1.00 58.56 105 PRO A CA 1
ATOM 849 C C . PRO A 1 105 ? -5.979 18.662 19.873 1.00 58.56 105 PRO A C 1
ATOM 851 O O . PRO A 1 105 ? -5.947 17.464 19.593 1.00 58.56 105 PRO A O 1
ATOM 854 N N . MET A 1 106 ? -4.942 19.474 19.638 1.00 60.16 106 MET A N 1
ATOM 855 C CA . MET A 1 106 ? -3.670 19.030 19.073 1.00 60.16 106 MET A CA 1
ATOM 856 C C . MET A 1 106 ? -2.944 18.051 20.008 1.00 60.16 106 MET A C 1
ATOM 858 O O . MET A 1 106 ? -2.459 17.017 19.571 1.00 60.16 106 MET A O 1
ATOM 862 N N . GLN A 1 107 ? -2.906 18.335 21.307 1.00 58.28 107 GLN A N 1
ATOM 863 C CA . GLN A 1 107 ? -2.119 17.588 22.291 1.00 58.28 107 GLN A CA 1
ATOM 864 C C . GLN A 1 107 ? -2.712 16.204 22.604 1.00 58.28 107 GLN A C 1
ATOM 866 O O . GLN A 1 107 ? -1.976 15.247 22.830 1.00 58.28 107 GLN A O 1
ATOM 871 N N . VAL A 1 108 ? -4.039 16.062 22.514 1.00 56.66 108 VAL A N 1
ATOM 872 C CA . VAL A 1 108 ? -4.745 14.786 22.747 1.00 56.66 108 VAL A CA 1
ATOM 873 C C . VAL A 1 108 ? -4.426 13.734 21.674 1.00 56.66 108 VAL A C 1
ATOM 875 O O . VAL A 1 108 ? -4.490 12.538 21.953 1.00 56.66 108 VAL A O 1
ATOM 878 N N . THR A 1 109 ? -4.054 14.162 20.463 1.00 53.47 109 THR A N 1
ATOM 879 C CA . THR A 1 109 ? -3.964 13.268 19.297 1.00 53.47 109 THR A CA 1
ATOM 880 C C . THR A 1 109 ? -2.540 12.769 19.021 1.00 53.47 109 THR A C 1
ATOM 882 O O . THR A 1 109 ? -2.380 11.686 18.465 1.00 53.47 109 THR A O 1
ATOM 885 N N . VAL A 1 110 ? -1.496 13.508 19.423 1.00 55.09 110 VAL A N 1
ATOM 886 C CA . VAL A 1 110 ? -0.104 13.191 19.032 1.00 55.09 110 VAL A CA 1
ATOM 887 C C . VAL A 1 110 ? 0.700 12.481 20.132 1.00 55.09 110 VAL A C 1
ATOM 889 O O . VAL A 1 110 ? 1.545 11.653 19.812 1.00 55.09 110 VAL A O 1
ATOM 892 N N . GLU A 1 111 ? 0.422 12.711 21.422 1.00 54.03 111 GLU A N 1
ATOM 893 C CA . GLU A 1 111 ? 1.261 12.165 22.513 1.00 54.03 111 GLU A CA 1
ATOM 894 C C . GLU A 1 111 ? 1.029 10.676 22.836 1.00 54.03 111 GLU A C 1
ATOM 896 O O . GLU A 1 111 ? 1.875 10.057 23.476 1.00 54.03 111 GLU A O 1
ATOM 901 N N . ARG A 1 112 ? -0.078 10.057 22.393 1.00 51.75 112 ARG A N 1
ATOM 902 C CA . ARG A 1 112 ? -0.394 8.648 22.724 1.00 51.75 112 ARG A CA 1
ATOM 903 C C . ARG A 1 112 ? -0.053 7.612 21.652 1.00 51.75 112 ARG A C 1
ATOM 905 O O . ARG A 1 112 ? -0.252 6.428 21.899 1.00 51.75 112 ARG A O 1
ATOM 912 N N . ILE A 1 113 ? 0.458 8.021 20.491 1.00 50.97 113 ILE A N 1
ATOM 913 C CA . ILE A 1 113 ? 0.803 7.092 19.392 1.00 50.97 113 ILE A CA 1
ATOM 914 C C . ILE A 1 113 ? 2.319 6.785 19.370 1.00 50.97 113 ILE A C 1
ATOM 916 O O . ILE A 1 113 ? 2.794 6.013 18.544 1.00 50.97 113 ILE A O 1
ATOM 920 N N . SER A 1 114 ? 3.095 7.347 20.302 1.00 43.03 114 SER A N 1
ATOM 921 C CA . SER A 1 114 ? 4.555 7.192 20.377 1.00 43.03 114 SER A CA 1
ATOM 922 C C . SER A 1 114 ? 5.055 6.475 21.642 1.00 43.03 114 SER A C 1
ATOM 924 O O . SER A 1 114 ? 6.139 6.787 22.131 1.00 43.03 114 SER A O 1
ATOM 926 N N . SER A 1 115 ? 4.300 5.523 22.199 1.00 39.03 115 SER A N 1
ATOM 927 C CA . SER A 1 115 ? 4.766 4.654 23.300 1.00 39.03 115 SER A CA 1
ATOM 928 C C . SER A 1 115 ? 4.439 3.190 23.058 1.00 39.03 115 SER A C 1
ATOM 930 O O . SER A 1 115 ? 3.308 2.916 22.603 1.00 39.03 115 SER A O 1
#

Radius of gyration: 29.26 Å; chains: 1; bounding box: 61×38×77 Å

Sequence (115 aa):
MSIRYYKFFPFFSFFREIESGNILDNLLSRMEQYANNLESLVEERTADYLEEKRKAENLLYQLLPKSVASQLIHGKSVTAEAFDGVTIYFSDIVGFTSLSAQSTPMQVTVERISS

Organism: NCBI:txid2747483

pLDDT: mean 72.71, std 14.0, range [39.03, 92.12]